Protein AF-A0A7V0P018-F1 (afdb_monomer_lite)

Radius of gyration: 29.6 Å; chains: 1; bounding box: 80×27×82 Å

Structure (mmCIF, N/CA/C/O backbone):
data_AF-A0A7V0P018-F1
#
_entry.id   AF-A0A7V0P018-F1
#
loop_
_atom_site.group_PDB
_atom_site.id
_atom_site.type_symbol
_atom_site.label_atom_id
_atom_site.label_alt_id
_atom_site.label_comp_id
_atom_site.label_asym_id
_atom_site.label_entity_id
_atom_site.label_seq_id
_atom_site.pdbx_PDB_ins_code
_atom_site.Cartn_x
_atom_site.Cartn_y
_atom_site.Cartn_z
_atom_site.occupancy
_atom_site.B_iso_or_equiv
_atom_site.auth_seq_id
_atom_site.auth_comp_id
_atom_site.auth_asym_id
_atom_site.auth_atom_id
_atom_site.pdbx_PDB_model_num
ATOM 1 N N . MET A 1 1 ? 60.686 12.678 -63.071 1.00 48.88 1 MET A N 1
ATOM 2 C CA . MET A 1 1 ? 60.454 12.972 -61.634 1.00 48.88 1 MET A CA 1
ATOM 3 C C . MET A 1 1 ? 58.959 13.039 -61.242 1.00 48.88 1 MET A C 1
ATOM 5 O O . MET A 1 1 ? 58.626 13.677 -60.253 1.00 48.88 1 MET A O 1
ATOM 9 N N . ILE A 1 2 ? 58.046 12.373 -61.978 1.00 52.94 2 ILE A N 1
ATOM 10 C CA . ILE A 1 2 ? 56.575 12.474 -61.787 1.00 52.94 2 ILE A CA 1
ATOM 11 C C . ILE A 1 2 ? 55.979 11.231 -61.081 1.00 52.94 2 ILE A C 1
ATOM 13 O O . ILE A 1 2 ? 54.977 11.346 -60.382 1.00 52.94 2 ILE A O 1
ATOM 17 N N . LYS A 1 3 ? 56.651 10.067 -61.156 1.00 55.00 3 LYS A N 1
ATOM 18 C CA . LYS A 1 3 ? 56.202 8.783 -60.570 1.00 55.00 3 LYS A CA 1
ATOM 19 C C . LYS A 1 3 ? 56.062 8.777 -59.035 1.00 55.00 3 LYS A C 1
ATOM 21 O O . LYS A 1 3 ? 55.212 8.064 -58.515 1.00 55.00 3 LYS A O 1
ATOM 26 N N . ASN A 1 4 ? 56.860 9.573 -58.313 1.00 60.50 4 ASN A N 1
ATOM 27 C CA . ASN A 1 4 ? 56.810 9.613 -56.841 1.00 60.50 4 ASN A CA 1
ATOM 28 C C . ASN A 1 4 ? 55.627 10.431 -56.307 1.00 60.50 4 ASN A C 1
ATOM 30 O O . ASN A 1 4 ? 55.050 10.077 -55.284 1.00 60.50 4 ASN A O 1
ATOM 34 N N . LYS A 1 5 ? 55.227 11.497 -57.016 1.00 61.81 5 LYS A N 1
ATOM 35 C CA . LYS A 1 5 ? 54.099 12.344 -56.600 1.00 61.81 5 LYS A CA 1
ATOM 36 C C . LYS A 1 5 ? 52.762 11.633 -56.805 1.00 61.81 5 LYS A C 1
ATOM 38 O O . LYS A 1 5 ? 51.896 11.714 -55.944 1.00 61.81 5 LYS A O 1
ATOM 43 N N . SER A 1 6 ? 52.617 10.873 -57.894 1.00 68.12 6 SER A N 1
ATOM 44 C CA . SER A 1 6 ? 51.415 10.064 -58.135 1.00 68.12 6 SER A CA 1
ATOM 45 C C . SER A 1 6 ? 51.236 8.963 -57.089 1.00 68.12 6 SER A C 1
ATOM 47 O O . SER A 1 6 ? 50.114 8.713 -56.666 1.00 68.12 6 SER A O 1
ATOM 49 N N . PHE A 1 7 ? 52.328 8.345 -56.625 1.00 75.06 7 PHE A N 1
ATOM 50 C CA . PHE A 1 7 ? 52.276 7.319 -55.579 1.00 75.06 7 PHE A CA 1
ATOM 51 C C . PHE A 1 7 ? 51.872 7.898 -54.213 1.00 75.06 7 PHE A C 1
ATOM 53 O O . PHE A 1 7 ? 51.052 7.314 -53.510 1.00 75.06 7 PHE A O 1
ATOM 60 N N . GLN A 1 8 ? 52.375 9.089 -53.871 1.00 76.69 8 GLN A N 1
ATOM 61 C CA . GLN A 1 8 ? 51.987 9.803 -52.650 1.00 76.69 8 GLN A CA 1
ATOM 62 C C . GLN A 1 8 ? 50.505 10.195 -52.654 1.00 76.69 8 GLN A C 1
ATOM 64 O O . GLN A 1 8 ? 49.821 10.018 -51.648 1.00 76.69 8 GLN A O 1
ATOM 69 N N . ILE A 1 9 ? 49.991 10.665 -53.795 1.00 81.25 9 ILE A N 1
ATOM 70 C CA . ILE A 1 9 ? 48.570 11.003 -5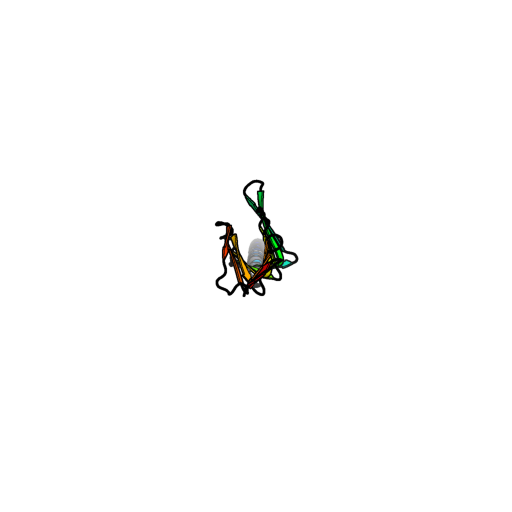3.952 1.00 81.25 9 ILE A CA 1
ATOM 71 C C . ILE A 1 9 ? 47.702 9.746 -53.814 1.00 81.25 9 ILE A C 1
ATOM 73 O O . ILE A 1 9 ? 46.706 9.767 -53.095 1.00 81.25 9 ILE A O 1
ATOM 77 N N . LEU A 1 10 ? 48.104 8.632 -54.435 1.00 83.56 10 LEU A N 1
ATOM 78 C CA . LEU A 1 10 ? 47.368 7.369 -54.343 1.00 83.56 10 LEU A CA 1
ATOM 79 C C . LEU A 1 10 ? 47.320 6.840 -52.900 1.00 83.56 10 LEU A C 1
ATOM 81 O O . LEU A 1 10 ? 46.269 6.411 -52.429 1.00 83.56 10 LEU A O 1
ATOM 85 N N . SER A 1 11 ? 48.444 6.924 -52.183 1.00 81.56 11 SER A N 1
ATOM 86 C CA . SER A 1 11 ? 48.529 6.532 -50.775 1.00 81.56 11 SER A CA 1
ATOM 87 C C . SER A 1 11 ? 47.649 7.407 -49.882 1.00 81.56 11 SER A C 1
ATOM 89 O O . SER A 1 11 ? 47.007 6.887 -48.973 1.00 81.56 11 SER A O 1
ATOM 91 N N . ALA A 1 12 ? 47.587 8.718 -50.135 1.00 82.75 12 ALA A N 1
ATOM 92 C CA . ALA A 1 12 ? 46.739 9.629 -49.369 1.00 82.75 12 ALA A CA 1
ATOM 93 C C . ALA A 1 12 ? 45.246 9.319 -49.569 1.00 82.75 12 ALA A C 1
ATOM 95 O O . ALA A 1 12 ? 44.491 9.287 -48.599 1.00 82.75 12 ALA A O 1
ATOM 96 N N . ILE A 1 13 ? 44.833 9.015 -50.805 1.00 86.25 13 ILE A N 1
ATOM 97 C CA . ILE A 1 13 ? 43.452 8.621 -51.124 1.00 86.25 13 ILE A CA 1
ATOM 98 C C . ILE A 1 13 ? 43.091 7.296 -50.443 1.00 86.25 13 ILE A C 1
ATOM 100 O O . ILE A 1 13 ? 42.002 7.175 -49.885 1.00 86.25 13 ILE A O 1
ATOM 104 N N . LEU A 1 14 ? 44.006 6.321 -50.438 1.00 87.06 14 LEU A N 1
ATOM 105 C CA . LEU A 1 14 ? 43.786 5.027 -49.790 1.00 87.06 14 LEU A CA 1
ATOM 106 C C . LEU A 1 14 ? 43.589 5.179 -48.274 1.00 87.06 14 LEU A C 1
ATOM 108 O O . LEU A 1 14 ? 42.637 4.637 -47.718 1.00 87.06 14 LEU A O 1
ATOM 112 N N . VAL A 1 15 ? 44.453 5.958 -47.615 1.00 85.69 15 VAL A N 1
ATOM 113 C CA . VAL A 1 15 ? 44.348 6.233 -46.173 1.00 85.69 15 VAL A CA 1
ATOM 114 C C . VAL A 1 15 ? 43.035 6.947 -45.856 1.00 85.69 15 VAL A C 1
ATOM 116 O O . VAL A 1 15 ? 42.342 6.568 -44.914 1.00 85.69 15 VAL A O 1
ATOM 119 N N . PHE A 1 16 ? 42.648 7.931 -46.670 1.00 84.50 16 PHE A N 1
ATOM 120 C CA . PHE A 1 16 ? 41.390 8.651 -46.483 1.00 84.50 16 PHE A CA 1
ATOM 121 C C . PHE A 1 16 ? 40.167 7.739 -46.673 1.00 84.50 16 PHE A C 1
ATOM 123 O O . PHE A 1 16 ? 39.224 7.800 -45.889 1.00 84.50 16 PHE A O 1
ATOM 130 N N . GLY A 1 17 ? 40.205 6.831 -47.653 1.00 84.31 17 GLY A N 1
ATOM 131 C CA . GLY A 1 17 ? 39.159 5.829 -47.867 1.00 84.31 17 GLY A CA 1
ATOM 132 C C . GLY A 1 17 ? 39.010 4.857 -46.693 1.00 84.31 17 GLY A C 1
ATOM 133 O O . GLY A 1 17 ? 37.892 4.581 -46.262 1.00 84.31 17 GLY A O 1
ATOM 134 N N . ILE A 1 18 ? 40.126 4.392 -46.122 1.00 81.62 18 ILE A N 1
ATOM 135 C CA . ILE A 1 18 ? 40.122 3.522 -44.934 1.00 81.62 18 ILE A CA 1
ATOM 136 C C . ILE A 1 18 ? 39.552 4.264 -43.719 1.00 81.62 18 ILE A C 1
ATOM 138 O O . ILE A 1 18 ? 38.739 3.699 -42.990 1.00 81.62 18 ILE A O 1
ATOM 142 N N . LEU A 1 19 ? 39.912 5.537 -43.520 1.00 78.06 19 LEU A N 1
ATOM 143 C CA . LEU A 1 19 ? 39.366 6.357 -42.433 1.00 78.06 19 LEU A CA 1
ATOM 144 C C . LEU A 1 19 ? 37.852 6.575 -42.570 1.00 78.06 19 LEU A C 1
ATOM 146 O O . LEU A 1 19 ? 37.138 6.504 -41.572 1.00 78.06 19 LEU A O 1
ATOM 150 N N . ILE A 1 20 ? 37.344 6.774 -43.790 1.00 78.25 20 ILE A N 1
ATOM 151 C CA . ILE A 1 20 ? 35.898 6.869 -44.043 1.00 78.25 20 ILE A CA 1
ATOM 152 C C . ILE A 1 20 ? 35.200 5.540 -43.727 1.00 78.25 20 ILE A C 1
ATOM 154 O O . ILE A 1 20 ? 34.146 5.548 -43.093 1.00 78.25 20 ILE A O 1
ATOM 158 N N . LEU A 1 21 ? 35.782 4.404 -44.127 1.00 74.38 21 LEU A N 1
ATOM 159 C CA . LEU A 1 21 ? 35.222 3.074 -43.858 1.00 74.38 21 LEU A CA 1
ATOM 160 C C . LEU A 1 21 ? 35.199 2.745 -42.359 1.00 74.38 21 LEU A C 1
ATOM 162 O O . LEU A 1 21 ? 34.189 2.247 -41.863 1.00 74.38 21 LEU A O 1
ATOM 166 N N . LEU A 1 22 ? 36.268 3.070 -41.626 1.00 68.69 22 LEU A N 1
ATOM 167 C CA . LEU A 1 22 ? 36.321 2.904 -40.170 1.00 68.69 22 LEU A CA 1
ATOM 168 C C . LEU A 1 22 ? 35.323 3.833 -39.461 1.00 68.69 22 LEU A C 1
ATOM 170 O O . LEU A 1 22 ? 34.591 3.378 -38.586 1.00 68.69 22 LEU A O 1
ATOM 174 N N . GLY A 1 23 ? 35.206 5.094 -39.896 1.00 63.28 23 GLY A N 1
ATOM 175 C CA . GLY A 1 23 ? 34.230 6.047 -39.353 1.00 63.28 23 GLY A CA 1
ATOM 176 C C . GLY A 1 23 ? 32.766 5.683 -39.638 1.00 63.28 23 GLY A C 1
ATOM 177 O O . GLY A 1 23 ? 31.875 6.064 -38.878 1.00 63.28 23 GLY A O 1
ATOM 178 N N . TYR A 1 24 ? 32.495 4.921 -40.703 1.00 58.81 24 TYR A N 1
ATOM 179 C CA . TYR A 1 24 ? 31.156 4.398 -41.002 1.00 58.81 24 TYR A CA 1
ATOM 180 C C . TYR A 1 24 ? 30.782 3.187 -40.139 1.00 58.81 24 TYR A C 1
ATOM 182 O O . TYR A 1 24 ? 29.599 2.974 -39.857 1.00 58.81 24 TYR A O 1
ATOM 190 N N . ASN A 1 25 ? 31.772 2.403 -39.700 1.00 55.25 25 ASN A N 1
ATOM 191 C CA . ASN A 1 25 ? 31.535 1.162 -38.966 1.00 55.25 25 ASN A CA 1
ATOM 192 C C . ASN A 1 25 ? 31.138 1.390 -37.494 1.00 55.25 25 ASN A C 1
ATOM 194 O O . ASN A 1 25 ? 30.528 0.515 -36.885 1.00 55.25 25 ASN A O 1
ATOM 198 N N . GLU A 1 26 ? 31.389 2.578 -36.931 1.00 52.22 26 GLU A N 1
ATOM 199 C CA . GLU A 1 26 ? 30.970 2.922 -35.559 1.00 52.22 26 GLU A CA 1
ATOM 200 C C . GLU A 1 26 ? 29.491 3.334 -35.431 1.00 52.22 26 GLU A C 1
ATOM 202 O O . GLU A 1 26 ? 28.985 3.488 -34.321 1.00 52.22 26 GLU A O 1
ATOM 207 N N . ARG A 1 27 ? 28.746 3.488 -36.536 1.00 51.03 27 ARG A N 1
ATOM 208 C CA . ARG A 1 27 ? 27.365 4.016 -36.495 1.00 51.03 27 ARG A CA 1
ATOM 209 C C . ARG A 1 27 ? 26.249 2.977 -36.573 1.00 51.03 27 ARG A C 1
ATOM 211 O O . ARG A 1 27 ? 25.086 3.359 -36.641 1.00 51.03 27 ARG A O 1
ATOM 218 N N . ASN A 1 28 ? 26.563 1.682 -36.544 1.00 47.84 28 ASN A N 1
ATOM 219 C CA . ASN A 1 28 ? 25.552 0.624 -36.654 1.00 47.84 28 ASN A CA 1
ATOM 220 C C . ASN A 1 28 ? 25.685 -0.483 -35.604 1.00 47.84 28 ASN A C 1
ATOM 222 O O . ASN A 1 28 ? 25.311 -1.629 -35.860 1.00 47.84 28 ASN A O 1
ATOM 226 N N . VAL A 1 29 ? 26.070 -0.143 -34.371 1.00 48.12 29 VAL A N 1
ATOM 227 C CA . VAL A 1 29 ? 25.484 -0.885 -33.250 1.00 48.12 29 VAL A CA 1
ATOM 228 C C . VAL A 1 29 ? 24.014 -0.481 -33.231 1.00 48.12 29 VAL A C 1
ATOM 230 O O . VAL A 1 29 ? 23.633 0.509 -32.612 1.00 48.12 29 VAL A O 1
ATOM 233 N N . LYS A 1 30 ? 23.177 -1.212 -33.977 1.00 44.66 30 LYS A N 1
ATOM 234 C CA . LYS A 1 30 ? 21.736 -1.202 -33.748 1.00 44.66 30 LYS A CA 1
ATOM 235 C C . LYS A 1 30 ? 21.560 -1.682 -32.319 1.00 44.66 30 LYS A C 1
ATOM 237 O O . LYS A 1 30 ? 21.526 -2.882 -32.056 1.00 44.66 30 LYS A O 1
ATOM 242 N N . ILE A 1 31 ? 21.494 -0.731 -31.394 1.00 46.56 31 ILE A N 1
ATOM 243 C CA . ILE A 1 31 ? 20.943 -0.949 -30.071 1.00 46.56 31 ILE A CA 1
ATOM 244 C C . ILE A 1 31 ? 19.481 -1.274 -30.357 1.00 46.56 31 ILE A C 1
ATOM 246 O O . ILE A 1 31 ? 18.638 -0.390 -30.486 1.00 46.56 31 ILE A O 1
ATOM 250 N N . LEU A 1 32 ? 19.201 -2.555 -30.601 1.00 48.00 32 LEU A N 1
ATOM 251 C CA . LEU A 1 32 ? 17.844 -3.068 -30.566 1.00 48.00 32 LEU A CA 1
ATOM 252 C C . LEU A 1 32 ? 17.264 -2.557 -29.243 1.00 48.00 32 LEU A C 1
ATOM 254 O O . LEU A 1 32 ? 17.947 -2.690 -28.218 1.00 48.00 32 LEU A O 1
ATOM 258 N N . PRO A 1 33 ? 16.074 -1.936 -29.229 1.00 41.44 33 PRO A N 1
ATOM 259 C CA . PRO A 1 33 ? 15.439 -1.585 -27.979 1.00 41.44 33 PRO A CA 1
ATOM 260 C C . PRO A 1 33 ? 15.131 -2.908 -27.280 1.00 41.44 33 PRO A C 1
ATOM 262 O O . PRO A 1 33 ? 14.109 -3.540 -27.512 1.00 41.44 33 PRO A O 1
ATOM 265 N N . SER A 1 34 ? 16.050 -3.376 -26.436 1.00 48.34 34 SER A N 1
ATOM 266 C CA . SER A 1 34 ? 15.688 -4.290 -25.370 1.00 48.34 34 SER A CA 1
ATOM 267 C C . SER A 1 34 ? 14.596 -3.548 -24.618 1.00 48.34 34 SER A C 1
ATOM 269 O O . SER A 1 34 ? 14.836 -2.424 -24.175 1.00 48.34 34 SER A O 1
ATOM 271 N N . TYR A 1 35 ? 13.402 -4.110 -24.545 1.00 50.00 35 TYR A N 1
ATOM 272 C CA . TYR A 1 35 ? 12.315 -3.593 -23.729 1.00 50.00 35 TYR A CA 1
ATOM 273 C C . TYR A 1 35 ? 12.781 -3.634 -22.256 1.00 50.00 35 TYR A C 1
ATOM 275 O O . TYR A 1 35 ? 12.508 -4.597 -21.549 1.00 50.00 35 TYR A O 1
ATOM 283 N N . ARG A 1 36 ? 13.617 -2.676 -21.811 1.00 55.50 36 ARG A N 1
ATOM 284 C CA . ARG A 1 36 ? 14.299 -2.717 -20.502 1.00 55.50 36 ARG A CA 1
ATOM 285 C C . ARG A 1 36 ? 13.331 -2.293 -19.408 1.00 55.50 36 ARG A C 1
ATOM 287 O O . ARG A 1 36 ? 13.430 -1.195 -18.881 1.00 55.50 36 ARG A O 1
ATOM 294 N N . THR A 1 37 ? 12.398 -3.160 -19.046 1.00 75.88 37 THR A N 1
ATOM 295 C CA . THR A 1 37 ? 11.759 -3.075 -17.731 1.00 75.88 37 THR A CA 1
ATOM 296 C C . THR A 1 37 ? 12.847 -3.204 -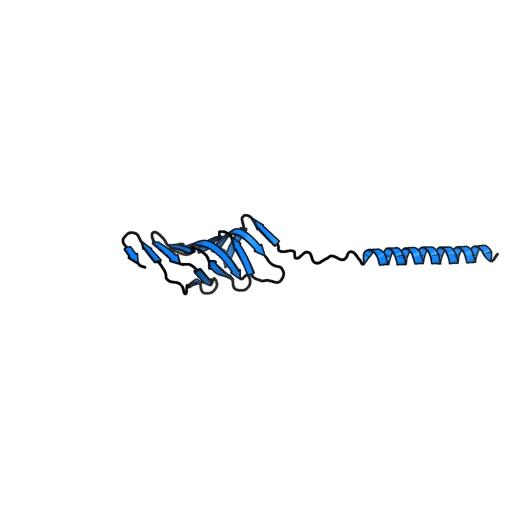16.667 1.00 75.88 37 THR A C 1
ATOM 298 O O . THR A 1 37 ? 13.620 -4.165 -16.703 1.00 75.88 37 THR A O 1
ATOM 301 N N . SER A 1 38 ? 12.934 -2.249 -15.744 1.00 86.88 38 SER A N 1
ATOM 302 C CA . SER A 1 38 ? 13.787 -2.410 -14.566 1.00 86.88 38 SER A CA 1
ATOM 303 C C . SER A 1 38 ? 13.003 -3.154 -13.494 1.00 86.88 38 SER A C 1
ATOM 305 O O . SER A 1 38 ? 11.797 -2.951 -13.350 1.00 86.88 38 SER A O 1
ATOM 307 N N . SER A 1 39 ? 13.670 -4.024 -12.743 1.00 90.81 39 SER A N 1
ATOM 308 C CA . SER A 1 39 ? 13.062 -4.697 -11.600 1.00 90.81 39 SER A CA 1
ATOM 309 C C . SER A 1 39 ? 13.996 -4.672 -10.406 1.00 90.81 39 SER A C 1
ATOM 311 O O . SER A 1 39 ? 15.196 -4.897 -10.559 1.00 90.81 39 SER A O 1
ATOM 313 N N . MET A 1 40 ? 13.433 -4.465 -9.226 1.00 93.62 40 MET A N 1
ATOM 314 C CA . MET A 1 40 ? 14.138 -4.467 -7.951 1.00 93.62 40 MET A CA 1
ATOM 315 C C . MET A 1 40 ? 13.523 -5.535 -7.054 1.00 93.62 40 MET A C 1
ATOM 317 O O . MET A 1 40 ? 12.311 -5.732 -7.078 1.00 93.62 40 MET A O 1
ATOM 321 N N . LYS A 1 41 ? 14.359 -6.227 -6.281 1.00 96.69 41 LYS A N 1
ATOM 322 C CA . LYS A 1 41 ? 13.918 -7.087 -5.177 1.00 96.69 41 LYS A CA 1
ATOM 323 C C . LYS A 1 41 ? 14.134 -6.353 -3.860 1.00 96.69 41 LYS A C 1
ATOM 325 O O . LYS A 1 41 ? 15.067 -5.556 -3.786 1.00 96.69 41 LYS A O 1
ATOM 330 N N . ASN A 1 42 ? 13.326 -6.661 -2.849 1.00 96.81 42 ASN A N 1
ATOM 331 C CA . ASN A 1 42 ? 13.376 -6.030 -1.526 1.00 96.81 42 ASN A CA 1
ATOM 332 C C . ASN A 1 42 ? 13.311 -4.498 -1.644 1.00 96.81 42 ASN A C 1
ATOM 334 O O . ASN A 1 42 ? 14.182 -3.774 -1.162 1.00 96.81 42 ASN A O 1
ATOM 338 N N . PHE A 1 43 ? 12.314 -4.016 -2.382 1.00 96.19 43 PHE A N 1
ATOM 339 C CA . PHE A 1 43 ? 12.098 -2.597 -2.610 1.00 96.19 43 PHE A CA 1
ATOM 340 C C . PHE A 1 43 ? 11.674 -1.917 -1.308 1.00 96.19 43 PHE A C 1
ATOM 342 O O . PHE A 1 43 ? 10.794 -2.412 -0.607 1.00 96.19 43 PHE A O 1
ATOM 349 N N . HIS A 1 44 ? 12.275 -0.767 -1.017 1.00 97.50 44 HIS A N 1
ATOM 350 C CA . HIS A 1 44 ? 11.889 0.090 0.094 1.00 97.50 44 HIS A CA 1
ATOM 351 C C . HIS A 1 44 ? 11.964 1.554 -0.342 1.00 97.50 44 HIS A C 1
ATOM 353 O O . HIS A 1 44 ? 12.961 1.990 -0.922 1.00 97.50 44 HIS A O 1
ATOM 359 N N . LEU A 1 45 ? 10.904 2.305 -0.062 1.00 95.75 45 LEU A N 1
ATOM 360 C CA . LEU A 1 45 ? 10.762 3.718 -0.373 1.00 95.75 45 LEU A CA 1
ATOM 361 C C . LEU A 1 45 ? 10.255 4.457 0.860 1.00 95.75 45 LEU A C 1
ATOM 363 O O . LEU A 1 45 ? 9.227 4.108 1.432 1.00 95.75 45 LEU A O 1
ATOM 367 N N . THR A 1 46 ? 10.954 5.523 1.226 1.00 96.75 46 THR A N 1
ATOM 368 C CA . THR A 1 46 ? 10.582 6.400 2.336 1.00 96.75 46 THR A CA 1
ATOM 369 C C . THR A 1 46 ? 10.180 7.760 1.786 1.00 96.75 46 THR A C 1
ATOM 371 O O . THR A 1 46 ? 10.966 8.387 1.071 1.00 96.75 46 THR A O 1
ATOM 374 N N . HIS A 1 47 ? 8.998 8.249 2.155 1.00 94.56 47 HIS A N 1
ATOM 375 C CA . HIS A 1 47 ? 8.569 9.609 1.847 1.00 94.56 47 HIS A CA 1
ATOM 376 C C . HIS A 1 47 ? 8.725 10.513 3.068 1.00 94.56 47 HIS A C 1
ATOM 378 O O . HIS A 1 47 ? 8.273 10.187 4.169 1.00 94.56 47 HIS A O 1
ATOM 384 N N . LYS A 1 48 ? 9.386 11.654 2.867 1.00 94.31 48 LYS A N 1
ATOM 385 C CA . LYS A 1 48 ? 9.679 12.629 3.917 1.00 94.31 48 LYS A CA 1
ATOM 386 C C . LYS A 1 48 ? 9.178 14.009 3.526 1.00 94.31 48 LYS A C 1
ATOM 388 O O . LYS A 1 48 ? 9.391 14.437 2.394 1.00 94.31 48 LYS A O 1
ATOM 393 N N . GLU A 1 49 ? 8.635 14.723 4.502 1.00 91.94 49 GLU A N 1
ATOM 394 C CA . GLU A 1 49 ? 8.366 16.156 4.421 1.00 91.94 49 GLU A CA 1
ATOM 395 C C . GLU A 1 49 ? 9.228 16.864 5.470 1.00 91.94 49 GLU A C 1
ATOM 397 O O . GLU A 1 49 ? 9.057 16.695 6.677 1.00 91.94 49 GLU A O 1
ATOM 402 N N . GLY A 1 50 ? 10.240 17.607 5.015 1.00 92.69 50 GLY A N 1
ATOM 403 C CA . GLY A 1 50 ? 11.270 18.135 5.910 1.00 92.69 50 GLY A CA 1
ATOM 404 C C . GLY A 1 50 ? 12.054 17.009 6.596 1.00 92.69 50 GLY A C 1
ATOM 405 O O . GLY A 1 50 ? 12.680 16.183 5.931 1.00 92.69 50 GLY A O 1
ATOM 406 N N . SER A 1 51 ? 12.046 16.990 7.931 1.00 92.94 51 SER A N 1
ATOM 407 C CA . SER A 1 51 ? 12.696 15.952 8.746 1.00 92.94 51 SER A CA 1
ATOM 408 C C . SER A 1 51 ? 11.773 14.791 9.128 1.00 92.94 51 SER A C 1
ATOM 410 O O . SER A 1 51 ? 12.251 13.804 9.685 1.00 92.94 51 SER A O 1
ATOM 412 N N . GLU A 1 52 ? 10.472 14.903 8.866 1.00 94.00 52 GLU A N 1
ATOM 413 C CA . GLU A 1 52 ? 9.473 13.923 9.281 1.00 94.00 52 GLU A CA 1
ATOM 414 C C . GLU A 1 52 ? 9.271 12.862 8.196 1.00 94.00 52 GLU A C 1
ATOM 416 O O . GLU A 1 52 ? 9.139 13.179 7.013 1.00 94.00 52 GLU A O 1
ATOM 421 N N . VAL A 1 53 ? 9.261 11.586 8.592 1.00 95.62 53 VAL A N 1
ATOM 422 C CA . VAL A 1 53 ? 8.884 10.485 7.699 1.00 95.62 53 VAL A CA 1
ATOM 423 C C . VAL A 1 53 ? 7.374 10.351 7.736 1.00 95.62 53 VAL A C 1
ATOM 425 O O . VAL A 1 53 ? 6.840 9.939 8.758 1.00 95.62 53 VAL A O 1
ATOM 428 N N . LYS A 1 54 ? 6.704 10.641 6.623 1.00 95.25 54 LYS A N 1
ATOM 429 C CA . LYS A 1 54 ? 5.242 10.569 6.511 1.00 95.25 54 LYS A CA 1
ATOM 430 C C . LYS A 1 54 ? 4.750 9.144 6.299 1.00 95.25 54 LYS A C 1
ATOM 432 O O . LYS A 1 54 ? 3.787 8.708 6.927 1.00 95.25 54 LYS A O 1
ATOM 437 N N . TRP A 1 55 ? 5.426 8.407 5.425 1.00 96.69 55 TRP A N 1
ATOM 438 C CA . TRP A 1 55 ? 5.108 7.012 5.158 1.00 96.69 55 TRP A CA 1
ATOM 439 C C . TRP A 1 55 ? 6.293 6.256 4.565 1.00 96.69 55 TRP A C 1
ATOM 441 O O . TRP A 1 55 ? 7.236 6.833 4.012 1.00 96.69 55 TRP A O 1
ATOM 451 N N . GLU A 1 56 ? 6.219 4.937 4.681 1.00 97.81 56 GLU A N 1
ATOM 452 C CA . GLU A 1 56 ? 7.207 3.984 4.194 1.00 97.81 56 GLU A CA 1
ATOM 453 C C . GLU A 1 56 ? 6.497 2.880 3.412 1.00 97.81 56 GLU A C 1
ATOM 455 O O . GLU A 1 56 ? 5.540 2.278 3.893 1.00 97.81 56 GLU A O 1
ATOM 460 N N . LEU A 1 57 ? 6.974 2.612 2.203 1.00 98.12 57 LEU A N 1
ATOM 461 C CA . LEU A 1 57 ? 6.446 1.602 1.298 1.00 98.12 57 LEU A CA 1
ATOM 462 C C . LEU A 1 57 ? 7.518 0.542 1.069 1.00 98.12 57 LEU A C 1
ATOM 464 O O . LEU A 1 57 ? 8.617 0.856 0.618 1.00 98.12 57 LEU A O 1
ATOM 468 N N . SER A 1 58 ? 7.190 -0.713 1.342 1.00 98.38 58 SER A N 1
ATOM 469 C CA . SER A 1 58 ? 8.072 -1.854 1.098 1.00 98.38 58 SER A CA 1
ATOM 470 C C . SER A 1 58 ? 7.387 -2.867 0.193 1.00 98.38 58 SER A C 1
ATOM 472 O O . SER A 1 58 ? 6.166 -2.988 0.230 1.00 98.38 58 SER A O 1
ATOM 474 N N . ALA A 1 59 ? 8.154 -3.586 -0.623 1.00 98.31 59 ALA A N 1
ATOM 475 C CA . ALA A 1 59 ? 7.645 -4.673 -1.453 1.00 98.31 59 ALA A CA 1
ATOM 476 C C . ALA A 1 59 ? 8.726 -5.725 -1.723 1.00 98.31 59 ALA A C 1
ATOM 478 O O . ALA A 1 59 ? 9.903 -5.388 -1.883 1.00 98.31 59 ALA A O 1
ATOM 479 N N . ASP A 1 60 ? 8.328 -6.987 -1.870 1.00 98.06 60 ASP A N 1
ATOM 480 C CA . ASP A 1 60 ? 9.256 -8.066 -2.239 1.00 98.06 60 ASP A CA 1
ATOM 481 C C . ASP A 1 60 ? 9.870 -7.820 -3.618 1.00 98.06 60 ASP A C 1
ATOM 483 O O . ASP A 1 60 ? 11.056 -8.082 -3.856 1.00 98.06 60 ASP A O 1
ATOM 487 N N . LYS A 1 61 ? 9.066 -7.277 -4.538 1.00 96.62 61 LYS A N 1
ATOM 488 C CA . LYS A 1 61 ? 9.502 -6.923 -5.884 1.00 96.62 61 LYS A CA 1
ATOM 489 C C . LYS A 1 61 ? 8.811 -5.659 -6.377 1.00 96.62 61 LYS A C 1
ATOM 491 O O . LYS A 1 61 ? 7.605 -5.495 -6.229 1.00 96.62 61 LYS A O 1
ATOM 496 N N . ALA A 1 62 ? 9.588 -4.809 -7.038 1.00 96.50 62 ALA A N 1
ATOM 497 C CA . ALA A 1 62 ? 9.106 -3.652 -7.777 1.00 96.50 62 ALA A CA 1
ATOM 498 C C . ALA A 1 62 ? 9.497 -3.775 -9.253 1.00 96.50 62 ALA A C 1
ATOM 500 O O . ALA A 1 62 ? 10.637 -4.120 -9.569 1.00 96.50 62 ALA A O 1
ATOM 501 N N . VAL A 1 63 ? 8.569 -3.489 -10.163 1.00 94.25 63 VAL A N 1
ATOM 502 C CA . VAL A 1 63 ? 8.800 -3.462 -11.612 1.00 94.25 63 VAL A CA 1
ATOM 503 C C . VAL A 1 63 ? 8.470 -2.072 -12.136 1.00 94.25 63 VAL A C 1
ATOM 505 O O . VAL A 1 63 ? 7.362 -1.576 -11.947 1.00 94.25 63 VAL A O 1
ATOM 508 N N . LEU A 1 64 ? 9.446 -1.459 -12.802 1.00 91.88 64 LEU A N 1
ATOM 509 C CA . LEU A 1 64 ? 9.366 -0.127 -13.387 1.00 91.88 64 LEU A CA 1
ATOM 510 C C . LEU A 1 64 ? 9.386 -0.264 -14.920 1.00 91.88 64 LEU A C 1
ATOM 512 O O . LEU A 1 64 ? 10.448 -0.533 -15.502 1.00 91.88 64 LEU A O 1
ATOM 516 N N . PRO A 1 65 ? 8.235 -0.117 -15.596 1.00 86.75 65 PRO A N 1
ATOM 517 C CA . PRO A 1 65 ? 8.174 -0.084 -17.052 1.00 86.75 65 PRO A CA 1
ATOM 518 C C . PRO A 1 65 ? 8.781 1.212 -17.608 1.00 86.75 65 PRO A C 1
ATOM 520 O O . PRO A 1 65 ? 8.631 2.282 -17.024 1.00 86.75 65 PRO A O 1
ATOM 523 N N . ILE A 1 66 ? 9.433 1.146 -18.773 1.00 79.12 66 ILE A N 1
ATOM 524 C CA . ILE A 1 66 ? 9.957 2.351 -19.441 1.00 79.12 66 ILE A CA 1
ATOM 525 C C . ILE A 1 66 ? 8.806 3.267 -19.842 1.00 79.12 66 ILE A C 1
ATOM 527 O O . ILE A 1 66 ? 7.843 2.825 -20.463 1.00 79.12 66 ILE A O 1
ATOM 531 N N . GLY A 1 67 ? 8.958 4.559 -19.551 1.00 74.88 67 GLY A N 1
ATOM 532 C CA . GLY A 1 67 ? 8.011 5.592 -19.965 1.00 74.88 67 GLY A CA 1
ATOM 533 C C . GLY A 1 67 ? 6.714 5.602 -19.162 1.00 74.88 67 GLY A C 1
ATOM 534 O O . GLY A 1 67 ? 5.891 6.484 -19.387 1.00 74.88 67 GLY A O 1
ATOM 535 N N . ASN A 1 68 ? 6.544 4.670 -18.218 1.00 75.31 68 ASN A N 1
ATOM 536 C CA . ASN A 1 68 ? 5.444 4.702 -17.272 1.00 75.31 68 ASN A CA 1
ATOM 537 C C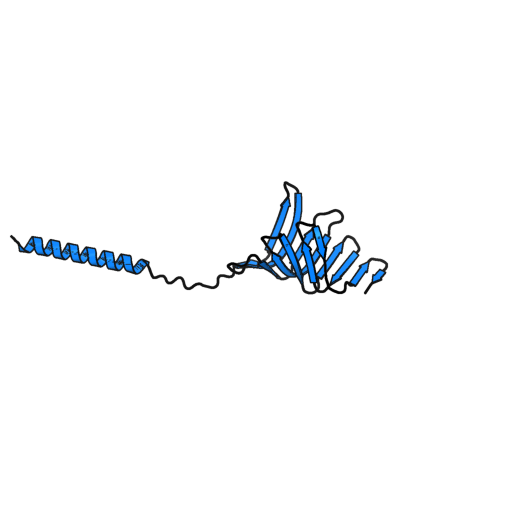 . ASN A 1 68 ? 5.905 5.344 -15.956 1.00 75.31 68 ASN A C 1
ATOM 539 O O . ASN A 1 68 ? 7.054 5.202 -15.537 1.00 75.31 68 ASN A O 1
ATOM 543 N N . LYS A 1 69 ? 4.992 6.070 -15.319 1.00 86.62 69 LYS A N 1
ATOM 544 C CA . LYS A 1 69 ? 5.184 6.715 -14.018 1.00 86.62 69 LYS A CA 1
ATOM 545 C C . LYS A 1 69 ? 4.592 5.892 -12.877 1.00 86.62 69 LYS A C 1
ATOM 547 O O . LYS A 1 69 ? 4.425 6.383 -11.765 1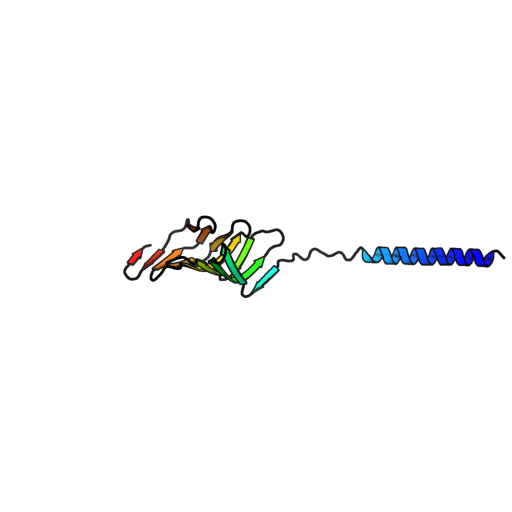.00 86.62 69 LYS A O 1
ATOM 552 N N . GLU A 1 70 ? 4.281 4.643 -13.181 1.00 93.12 70 GLU A N 1
ATOM 553 C CA . GLU A 1 70 ? 3.744 3.651 -12.273 1.00 93.12 70 GLU A CA 1
ATOM 554 C C . GLU A 1 70 ? 4.821 2.624 -11.938 1.00 93.12 70 GLU A C 1
ATOM 556 O O . GLU A 1 70 ? 5.553 2.144 -12.810 1.00 93.12 70 GLU A O 1
ATOM 561 N N . VAL A 1 71 ? 4.891 2.264 -10.663 1.00 94.56 71 VAL A N 1
ATOM 562 C CA . VAL A 1 71 ? 5.695 1.149 -10.173 1.00 94.56 71 VAL A CA 1
ATOM 563 C C . VAL A 1 71 ? 4.748 0.031 -9.775 1.00 94.56 71 VAL A C 1
ATOM 565 O O . VAL A 1 71 ? 3.907 0.219 -8.899 1.00 94.56 71 VAL A O 1
ATOM 568 N N . PHE A 1 72 ? 4.893 -1.134 -10.403 1.00 96.38 72 PHE A N 1
ATOM 569 C CA . PHE A 1 72 ? 4.143 -2.328 -10.028 1.00 96.38 72 PHE A CA 1
ATOM 570 C C . PHE A 1 72 ? 4.843 -3.035 -8.876 1.00 96.38 72 PHE A C 1
ATOM 572 O O . PHE A 1 72 ? 6.038 -3.316 -8.957 1.00 96.38 72 PHE A O 1
ATOM 579 N N . LEU A 1 73 ? 4.093 -3.329 -7.824 1.00 97.62 73 LEU A N 1
ATOM 580 C CA . LEU A 1 73 ? 4.593 -3.870 -6.569 1.00 97.62 73 LEU A CA 1
ATOM 581 C C . LEU A 1 73 ? 3.976 -5.245 -6.320 1.00 97.62 73 LEU A C 1
ATOM 583 O O . LEU A 1 73 ? 2.779 -5.444 -6.537 1.00 97.62 73 LEU A O 1
ATOM 587 N N . GLU A 1 74 ? 4.792 -6.180 -5.855 1.00 97.94 74 GLU A N 1
ATOM 588 C CA . GLU A 1 74 ? 4.398 -7.535 -5.465 1.00 97.94 74 GLU A CA 1
ATOM 589 C C . GLU A 1 74 ? 4.677 -7.714 -3.973 1.00 97.94 74 GLU A C 1
ATOM 591 O O . GLU A 1 74 ? 5.774 -7.367 -3.529 1.00 97.94 74 GLU A O 1
ATOM 596 N N . SER A 1 75 ? 3.689 -8.228 -3.229 1.00 97.44 75 SER A N 1
ATOM 597 C CA . SER A 1 75 ? 3.730 -8.401 -1.769 1.00 97.44 75 SER A CA 1
ATOM 598 C C . SER A 1 75 ? 4.213 -7.138 -1.053 1.00 97.44 75 SER A C 1
ATOM 600 O O . SER A 1 75 ? 5.374 -7.044 -0.654 1.00 97.44 75 SER A O 1
ATOM 602 N N . LEU A 1 76 ? 3.337 -6.137 -0.932 1.00 97.75 76 LEU A N 1
ATOM 603 C CA . LEU A 1 76 ? 3.702 -4.835 -0.377 1.00 97.75 76 LEU A CA 1
ATOM 604 C C . LEU A 1 76 ? 3.138 -4.583 1.017 1.00 97.75 76 LEU A C 1
ATOM 606 O O . LEU A 1 76 ? 2.060 -5.060 1.379 1.00 97.75 76 LEU A O 1
ATOM 610 N N . SER A 1 77 ? 3.855 -3.739 1.752 1.00 98.19 77 SER A N 1
ATOM 611 C CA . SER A 1 77 ? 3.405 -3.114 2.986 1.00 98.19 77 SER A CA 1
ATOM 612 C C . SER A 1 77 ? 3.581 -1.599 2.918 1.00 98.19 77 SER A C 1
ATOM 614 O O . SER A 1 77 ? 4.573 -1.088 2.398 1.00 98.19 77 SER A O 1
ATOM 616 N N . LEU A 1 78 ? 2.599 -0.873 3.439 1.00 98.38 78 LEU A N 1
ATOM 617 C CA . LEU A 1 78 ? 2.604 0.577 3.562 1.00 98.38 78 LEU A CA 1
ATOM 618 C C . LEU A 1 78 ? 2.415 0.938 5.032 1.00 98.38 78 LEU A C 1
ATOM 620 O O . LEU A 1 78 ? 1.378 0.642 5.623 1.00 98.38 78 LEU A O 1
ATOM 624 N N . LYS A 1 79 ? 3.411 1.598 5.614 1.00 97.81 79 LYS A N 1
ATOM 625 C CA . LYS A 1 79 ? 3.335 2.186 6.948 1.00 97.81 79 LYS A CA 1
ATOM 626 C C . LYS A 1 79 ? 3.063 3.677 6.811 1.00 97.81 79 LYS A C 1
ATOM 628 O O . LYS A 1 79 ? 3.852 4.379 6.187 1.00 97.81 79 LYS A O 1
ATOM 633 N N . ILE A 1 80 ? 1.984 4.165 7.414 1.00 97.00 80 ILE A N 1
ATOM 634 C CA . ILE A 1 80 ? 1.684 5.599 7.506 1.00 97.00 80 ILE A CA 1
ATOM 635 C C . ILE A 1 80 ? 1.999 6.044 8.932 1.00 97.00 80 ILE A C 1
ATOM 637 O O . ILE A 1 80 ? 1.354 5.613 9.895 1.00 97.00 80 ILE A O 1
ATOM 641 N N . ASN A 1 81 ? 3.005 6.905 9.057 1.00 94.69 81 ASN A N 1
ATOM 642 C CA . ASN A 1 81 ? 3.526 7.393 10.327 1.00 94.69 81 ASN A CA 1
ATOM 643 C C . ASN A 1 81 ? 2.651 8.549 10.824 1.00 94.69 81 ASN A C 1
ATOM 645 O O . ASN A 1 81 ? 2.963 9.723 10.657 1.00 94.69 81 ASN A O 1
ATOM 649 N N . ARG A 1 82 ? 1.522 8.190 11.430 1.00 90.50 82 ARG A N 1
ATOM 650 C CA . ARG A 1 82 ? 0.640 9.098 12.169 1.00 90.50 82 ARG A CA 1
ATOM 651 C C . ARG A 1 82 ? 0.334 8.498 13.540 1.00 90.50 82 ARG A C 1
ATOM 653 O O . ARG A 1 82 ? 0.750 7.381 13.823 1.00 90.50 82 ARG A O 1
ATOM 660 N N . THR A 1 83 ? -0.419 9.203 14.379 1.00 90.81 83 THR A N 1
ATOM 661 C CA . THR A 1 83 ? -0.838 8.684 15.691 1.00 90.81 83 THR A CA 1
ATOM 662 C C . THR A 1 83 ? -2.354 8.473 15.712 1.00 90.81 83 THR A C 1
ATOM 664 O O . THR A 1 83 ? -3.088 9.462 15.690 1.00 90.81 83 THR A O 1
ATOM 667 N N . PRO A 1 84 ? -2.859 7.225 15.792 1.00 92.38 84 PRO A N 1
ATOM 668 C CA . PRO A 1 84 ? -2.119 5.954 15.791 1.00 92.38 84 PRO A CA 1
ATOM 669 C C . PRO A 1 84 ? -1.527 5.587 14.424 1.00 92.38 84 PRO A C 1
ATOM 671 O O . PRO A 1 84 ? -2.083 5.972 13.393 1.00 92.38 84 PRO A O 1
ATOM 674 N N . GLU A 1 85 ? -0.442 4.805 14.428 1.00 94.31 85 GLU A N 1
ATOM 675 C CA . GLU A 1 85 ? 0.179 4.307 13.195 1.00 94.31 85 GLU A CA 1
ATOM 676 C C . GLU A 1 85 ? -0.821 3.447 12.414 1.00 94.31 85 GLU A C 1
ATOM 678 O O . GLU A 1 85 ? -1.634 2.726 13.004 1.00 94.31 85 GLU A O 1
ATOM 683 N N . ILE A 1 86 ? -0.765 3.538 11.084 1.00 96.94 86 ILE A N 1
ATOM 684 C CA . ILE A 1 86 ? -1.528 2.660 10.194 1.00 96.94 86 ILE A CA 1
ATOM 685 C C . ILE A 1 86 ? -0.554 1.761 9.458 1.00 96.94 86 ILE A C 1
ATOM 687 O O . ILE A 1 86 ? 0.434 2.240 8.896 1.00 96.94 86 ILE A O 1
ATOM 691 N N . PHE A 1 87 ? -0.898 0.485 9.372 1.00 97.56 87 PHE A N 1
ATOM 692 C CA . PHE A 1 87 ? -0.203 -0.472 8.529 1.00 97.56 87 PHE A CA 1
ATOM 693 C C . PHE A 1 87 ? -1.178 -1.042 7.517 1.00 97.56 87 PHE A C 1
ATOM 695 O O . PHE A 1 87 ? -2.236 -1.532 7.897 1.00 97.56 87 PHE A O 1
ATOM 702 N N . LEU A 1 88 ? -0.825 -0.989 6.240 1.00 97.94 88 LEU A N 1
ATOM 703 C CA . LEU A 1 88 ? -1.546 -1.683 5.189 1.00 97.94 88 LEU A CA 1
ATOM 704 C C . LEU A 1 88 ? -0.658 -2.766 4.591 1.00 97.94 88 LEU A C 1
ATOM 706 O O . LEU A 1 88 ? 0.526 -2.532 4.354 1.00 97.94 88 LEU A O 1
ATOM 710 N N . THR A 1 89 ? -1.226 -3.928 4.303 1.00 98.31 89 THR A N 1
ATOM 711 C CA . THR A 1 89 ? -0.566 -5.002 3.556 1.00 98.31 89 THR A CA 1
ATOM 712 C C . THR A 1 89 ? -1.438 -5.416 2.382 1.00 98.31 89 THR A C 1
ATOM 714 O O . THR A 1 89 ? -2.658 -5.267 2.417 1.00 98.31 89 THR A O 1
ATOM 717 N N . SER A 1 90 ? -0.818 -5.875 1.296 1.00 98.19 90 SER A N 1
ATOM 718 C CA . SER A 1 90 ? -1.555 -6.417 0.150 1.00 98.19 90 SER A CA 1
ATOM 719 C C . SER A 1 90 ? -0.669 -7.284 -0.740 1.00 98.19 90 SER A C 1
ATOM 721 O O . SER A 1 90 ? 0.557 -7.147 -0.750 1.00 98.19 90 SER A O 1
ATOM 723 N N . GLY A 1 91 ? -1.289 -8.167 -1.525 1.00 97.44 91 GLY A N 1
ATOM 724 C CA . GLY A 1 91 ? -0.559 -9.057 -2.430 1.00 97.44 91 GLY A CA 1
ATOM 725 C C . GLY A 1 91 ? 0.033 -8.351 -3.654 1.00 97.44 91 GLY A C 1
ATOM 726 O O . GLY A 1 91 ? 1.000 -8.836 -4.240 1.00 97.44 91 GLY A O 1
ATOM 727 N N . SER A 1 92 ? -0.529 -7.215 -4.074 1.00 97.75 92 SER A N 1
ATOM 728 C CA . SER A 1 92 ? -0.013 -6.448 -5.213 1.00 97.75 92 SER A CA 1
ATOM 729 C C . SER A 1 92 ? -0.451 -4.994 -5.180 1.00 97.75 92 SER A C 1
ATOM 731 O O . SER A 1 92 ? -1.489 -4.671 -4.617 1.00 97.75 92 SER A O 1
ATOM 733 N N . GLY A 1 93 ? 0.298 -4.108 -5.824 1.00 97.44 93 GLY A N 1
ATOM 734 C CA . GLY A 1 93 ? -0.013 -2.686 -5.781 1.00 97.44 93 GLY A CA 1
ATOM 735 C C . GLY A 1 93 ? 0.600 -1.889 -6.914 1.00 97.44 93 GLY A C 1
ATOM 736 O O . GLY A 1 93 ? 1.432 -2.384 -7.674 1.00 97.44 93 GLY A O 1
ATOM 737 N N . ILE A 1 94 ? 0.155 -0.645 -7.025 1.00 97.12 94 ILE A N 1
ATOM 738 C CA . ILE A 1 94 ? 0.650 0.329 -7.992 1.00 97.12 94 ILE A CA 1
ATOM 739 C C . ILE A 1 94 ? 0.992 1.600 -7.231 1.00 97.12 94 ILE A C 1
ATOM 741 O O . ILE A 1 94 ? 0.143 2.144 -6.527 1.00 97.12 94 ILE A O 1
ATOM 745 N N . TYR A 1 95 ? 2.223 2.075 -7.390 1.00 96.69 95 TYR A N 1
ATOM 746 C CA . TYR A 1 95 ? 2.645 3.385 -6.908 1.00 96.69 95 TYR A CA 1
ATOM 747 C C . TYR A 1 95 ? 2.774 4.361 -8.079 1.00 96.69 95 TYR A C 1
ATOM 749 O O . TYR A 1 95 ? 3.588 4.150 -8.978 1.00 96.69 95 TYR A O 1
ATOM 757 N N . GLU A 1 96 ? 1.977 5.429 -8.068 1.00 95.06 96 GLU A N 1
ATOM 758 C CA . GLU A 1 96 ? 2.033 6.514 -9.050 1.00 95.06 96 GLU A CA 1
ATOM 759 C C . GLU A 1 96 ? 3.047 7.575 -8.594 1.00 95.06 96 GLU A C 1
ATOM 761 O O . GLU A 1 96 ? 2.736 8.417 -7.749 1.00 95.06 96 GLU A O 1
ATOM 766 N N . ILE A 1 97 ? 4.247 7.573 -9.181 1.00 90.50 97 ILE A N 1
ATOM 767 C CA . ILE A 1 97 ? 5.384 8.414 -8.759 1.00 90.50 97 ILE A CA 1
ATOM 768 C C . ILE A 1 97 ? 5.027 9.908 -8.752 1.00 90.50 97 ILE A C 1
ATOM 770 O O . ILE A 1 97 ? 5.405 10.625 -7.832 1.00 90.50 97 ILE A O 1
ATOM 774 N N . ASP A 1 98 ? 4.293 10.378 -9.763 1.00 88.25 98 ASP A N 1
ATOM 775 C CA . ASP A 1 98 ? 3.924 11.795 -9.898 1.00 88.25 98 ASP A CA 1
ATOM 776 C C . ASP A 1 98 ? 2.962 12.281 -8.811 1.00 88.25 98 ASP A C 1
ATOM 778 O O . ASP A 1 98 ? 3.024 13.436 -8.395 1.00 88.25 98 ASP A O 1
ATOM 782 N N . LYS A 1 99 ? 2.008 11.427 -8.429 1.00 89.88 99 LYS A N 1
ATOM 783 C CA . LYS A 1 99 ? 0.906 11.801 -7.534 1.00 89.88 99 LYS A CA 1
ATOM 784 C C . LYS A 1 99 ? 1.184 11.412 -6.087 1.00 89.88 99 LYS A C 1
ATOM 786 O O . LYS A 1 99 ? 0.530 11.931 -5.192 1.00 89.88 99 LYS A O 1
ATOM 791 N N . GLY A 1 100 ? 2.108 10.478 -5.865 1.00 90.88 100 GLY A N 1
ATOM 792 C CA . GLY A 1 100 ? 2.324 9.855 -4.563 1.00 90.88 100 GLY A CA 1
ATOM 793 C C . GLY A 1 100 ? 1.202 8.892 -4.160 1.00 90.88 100 GLY A C 1
ATOM 794 O O . GLY A 1 100 ? 1.149 8.468 -3.010 1.00 90.88 100 GLY A O 1
ATOM 795 N N . ASN A 1 101 ? 0.288 8.559 -5.076 1.00 96.00 101 ASN A N 1
ATOM 796 C CA . ASN A 1 101 ? -0.832 7.670 -4.787 1.00 96.00 101 ASN A CA 1
ATOM 797 C C . ASN A 1 101 ? -0.374 6.214 -4.784 1.00 96.00 101 ASN A C 1
ATOM 799 O O . ASN A 1 101 ? 0.416 5.796 -5.634 1.00 96.00 101 ASN A O 1
ATOM 803 N N . ILE A 1 102 ? -0.921 5.436 -3.855 1.00 97.94 102 ILE A N 1
ATOM 804 C CA . ILE A 1 102 ? -0.659 4.004 -3.739 1.00 97.94 102 ILE A CA 1
ATOM 805 C C . ILE A 1 102 ? -1.990 3.266 -3.829 1.00 97.94 102 ILE A C 1
ATOM 807 O O . ILE A 1 102 ? -2.865 3.437 -2.985 1.00 97.94 102 ILE A O 1
ATOM 811 N N . THR A 1 103 ? -2.143 2.436 -4.855 1.00 98.06 103 THR A N 1
ATOM 812 C CA . THR A 1 103 ? -3.262 1.495 -4.963 1.00 98.06 103 THR A CA 1
ATOM 813 C C . THR A 1 103 ? -2.801 0.134 -4.463 1.00 98.06 103 THR A C 1
ATOM 815 O O . THR A 1 103 ? -1.831 -0.414 -4.982 1.00 98.06 103 THR A O 1
ATOM 818 N N . LEU A 1 104 ? -3.499 -0.408 -3.472 1.00 98.38 104 LEU A N 1
ATOM 819 C CA . LEU A 1 104 ? -3.295 -1.733 -2.902 1.00 98.38 104 LEU A CA 1
ATOM 820 C C . LEU A 1 104 ? -4.388 -2.664 -3.427 1.00 98.38 104 LEU A C 1
ATOM 822 O O . LEU A 1 104 ? -5.556 -2.286 -3.462 1.00 98.38 104 LEU A O 1
ATOM 826 N N . ASN A 1 105 ? -4.013 -3.870 -3.837 1.00 97.00 105 ASN A N 1
ATOM 827 C CA . ASN A 1 105 ? -4.904 -4.848 -4.452 1.00 97.00 105 ASN A CA 1
ATOM 828 C C . ASN A 1 105 ? -4.604 -6.259 -3.940 1.00 97.00 105 ASN A C 1
ATOM 830 O O . ASN A 1 105 ? -3.450 -6.596 -3.663 1.00 97.00 105 ASN A O 1
ATOM 834 N N . LYS A 1 106 ? -5.623 -7.121 -3.994 1.00 94.50 106 LYS A N 1
ATOM 835 C CA . LYS A 1 106 ? -5.592 -8.534 -3.588 1.00 94.50 106 LYS A CA 1
ATOM 836 C C . LYS A 1 106 ? -5.375 -8.680 -2.086 1.00 94.50 106 LYS A C 1
ATOM 838 O O . LYS A 1 106 ? -4.233 -8.673 -1.624 1.00 94.50 106 LYS A O 1
ATOM 843 N N . ASN A 1 107 ? -6.477 -8.908 -1.372 1.00 93.00 107 ASN A N 1
ATOM 844 C CA . ASN A 1 107 ? -6.503 -9.150 0.070 1.00 93.00 107 ASN A CA 1
ATOM 845 C C . ASN A 1 107 ? -5.802 -8.021 0.831 1.00 93.00 107 ASN A C 1
ATOM 847 O O . ASN A 1 107 ? -4.752 -8.227 1.437 1.00 93.00 107 ASN A O 1
ATOM 851 N N . VAL A 1 108 ? -6.348 -6.810 0.725 1.00 97.62 108 VAL A N 1
ATOM 852 C CA . VAL A 1 108 ? -5.820 -5.662 1.453 1.00 97.62 108 VAL A CA 1
ATOM 853 C C . VAL A 1 108 ? -6.245 -5.765 2.906 1.00 97.62 108 VAL A C 1
ATOM 855 O O . VAL A 1 108 ? -7.433 -5.887 3.203 1.00 97.62 108 VAL A O 1
ATOM 858 N N . GLU A 1 109 ? -5.274 -5.677 3.803 1.00 97.75 109 GLU A N 1
ATOM 859 C CA . GLU A 1 109 ? -5.497 -5.617 5.240 1.00 97.75 109 GLU A CA 1
ATOM 860 C C . GLU A 1 109 ? -4.971 -4.287 5.765 1.00 97.75 109 GLU A C 1
ATOM 862 O O . GLU A 1 109 ? -3.813 -3.938 5.545 1.00 97.75 109 GLU A O 1
ATOM 867 N N . LEU A 1 110 ? -5.828 -3.536 6.446 1.00 97.12 110 LEU A N 1
ATOM 868 C CA . LEU A 1 110 ? -5.497 -2.283 7.105 1.00 97.12 110 LEU A CA 1
ATOM 869 C C . LEU A 1 110 ? -5.604 -2.487 8.610 1.00 97.12 110 LEU A C 1
ATOM 871 O O . LEU A 1 110 ? -6.668 -2.817 9.124 1.00 97.12 110 LEU A O 1
ATOM 875 N N . ASN A 1 111 ? -4.510 -2.230 9.313 1.00 96.56 111 ASN A N 1
ATOM 876 C CA . ASN A 1 111 ? -4.391 -2.366 10.754 1.00 96.56 111 ASN A CA 1
ATOM 877 C C . ASN A 1 111 ? -4.178 -1.001 11.406 1.00 96.56 111 ASN A C 1
ATOM 879 O O . ASN A 1 111 ? -3.272 -0.249 11.031 1.00 96.56 111 ASN A O 1
ATOM 883 N N . ILE A 1 112 ? -5.008 -0.696 12.403 1.00 94.31 112 ILE A N 1
ATOM 884 C CA . ILE A 1 112 ? -4.877 0.469 13.280 1.00 94.31 112 ILE A CA 1
ATOM 885 C C . ILE A 1 112 ? -5.108 -0.013 14.713 1.00 94.31 112 ILE A C 1
ATOM 887 O O . ILE A 1 112 ? -6.231 -0.355 15.072 1.00 94.31 112 ILE A O 1
ATOM 891 N N . LYS A 1 113 ? -4.066 0.010 15.554 1.00 91.19 113 LYS A N 1
ATOM 892 C CA . LYS A 1 113 ? -4.114 -0.540 16.925 1.00 91.19 113 LYS A CA 1
ATOM 893 C C . LYS A 1 113 ? -4.608 -2.004 16.933 1.00 91.19 113 LYS A C 1
ATOM 895 O O . LYS A 1 113 ? -4.006 -2.836 16.269 1.00 91.19 113 LYS A O 1
ATOM 900 N N . GLU A 1 114 ? -5.680 -2.300 17.667 1.00 89.50 114 GLU A N 1
ATOM 901 C CA . GLU A 1 114 ? -6.302 -3.624 17.854 1.00 89.50 114 GLU A CA 1
ATOM 902 C C . GLU A 1 114 ? -7.441 -3.859 16.850 1.00 89.50 114 GLU A C 1
ATOM 904 O O . GLU A 1 114 ? -8.445 -4.510 17.127 1.00 89.50 114 GLU A O 1
ATOM 909 N N . THR A 1 115 ? -7.369 -3.211 15.692 1.00 92.50 115 THR A N 1
ATOM 910 C CA . THR A 1 115 ? -8.480 -3.178 14.755 1.00 92.50 115 THR A CA 1
ATOM 911 C C . THR A 1 115 ? -7.993 -3.383 13.333 1.00 92.50 115 THR A C 1
ATOM 913 O O . THR A 1 115 ? -7.067 -2.708 12.876 1.00 92.50 115 THR A O 1
ATOM 916 N N . THR A 1 116 ? -8.675 -4.282 12.628 1.00 95.44 116 THR A N 1
ATOM 917 C CA . THR A 1 116 ? -8.340 -4.716 11.277 1.00 95.44 116 THR A CA 1
ATOM 918 C C . THR A 1 116 ? -9.524 -4.502 10.339 1.00 95.44 116 THR A C 1
ATOM 920 O O . THR A 1 116 ? -10.659 -4.880 10.635 1.00 95.44 116 THR A O 1
ATOM 923 N N . PHE A 1 117 ? -9.252 -3.920 9.178 1.00 95.19 117 PHE A N 1
ATOM 924 C CA . PHE A 1 117 ? -10.197 -3.771 8.080 1.00 95.19 117 PHE A CA 1
ATOM 925 C C . PHE A 1 117 ? -9.669 -4.558 6.887 1.00 95.19 117 PHE A C 1
ATOM 927 O O . PHE A 1 117 ? -8.506 -4.395 6.518 1.00 95.19 117 PHE A O 1
ATOM 934 N N . THR A 1 118 ? -10.510 -5.375 6.261 1.00 96.56 118 THR A N 1
ATOM 935 C CA . THR A 1 118 ? -10.141 -6.105 5.048 1.00 96.56 118 THR A CA 1
ATOM 936 C C . THR A 1 118 ? -11.036 -5.732 3.877 1.00 96.56 118 THR A C 1
ATOM 938 O O . THR A 1 118 ? -12.241 -5.524 4.033 1.00 96.56 118 THR A O 1
ATOM 941 N N . ALA A 1 119 ? -10.419 -5.613 2.704 1.00 96.94 119 ALA A N 1
ATOM 942 C CA . ALA A 1 119 ? -11.073 -5.319 1.433 1.00 96.94 119 ALA A CA 1
ATOM 943 C C . ALA A 1 119 ? -10.260 -5.919 0.275 1.00 96.94 119 ALA A C 1
ATOM 945 O O . ALA A 1 119 ? -9.091 -6.277 0.439 1.00 96.94 119 ALA A O 1
ATOM 946 N N . ASP A 1 120 ? -10.851 -6.007 -0.915 1.00 96.69 120 ASP A N 1
ATOM 947 C CA . ASP A 1 120 ? -10.135 -6.498 -2.099 1.00 96.69 120 ASP A CA 1
ATOM 948 C C . ASP A 1 120 ? -9.120 -5.471 -2.619 1.00 96.69 120 ASP A C 1
ATOM 950 O O . ASP A 1 120 ? -8.029 -5.835 -3.079 1.00 96.69 120 ASP A O 1
ATOM 954 N N . THR A 1 121 ? -9.464 -4.188 -2.510 1.00 97.75 121 THR A N 1
ATOM 955 C CA . THR A 1 121 ? -8.664 -3.043 -2.929 1.00 97.75 121 THR A CA 1
ATOM 956 C C . THR A 1 121 ? -8.783 -1.885 -1.938 1.00 97.75 121 THR A C 1
ATOM 958 O O . THR A 1 121 ? -9.807 -1.684 -1.284 1.00 97.75 121 THR A O 1
ATOM 961 N N . MET A 1 122 ? -7.723 -1.086 -1.828 1.00 98.25 122 MET A N 1
ATOM 962 C CA . MET A 1 122 ? -7.744 0.217 -1.156 1.00 98.25 122 MET A CA 1
ATOM 963 C C . MET A 1 122 ? -6.823 1.185 -1.894 1.00 98.25 122 MET A C 1
ATOM 965 O O . MET A 1 122 ? -5.831 0.787 -2.503 1.00 98.25 122 MET A O 1
ATOM 969 N N . LYS A 1 123 ? -7.124 2.478 -1.825 1.00 97.88 123 LYS A N 1
ATOM 970 C CA . LYS A 1 123 ? -6.313 3.550 -2.402 1.00 97.88 123 LYS A CA 1
ATOM 971 C C . LYS A 1 123 ? -5.881 4.485 -1.292 1.00 97.88 123 LYS A C 1
ATOM 973 O O . LYS A 1 123 ? -6.722 4.999 -0.563 1.00 97.88 123 LYS A O 1
ATOM 978 N N . TYR A 1 124 ? -4.583 4.728 -1.189 1.00 97.69 124 TYR A N 1
ATOM 979 C CA . TYR A 1 124 ? -4.023 5.777 -0.355 1.00 97.69 124 TYR A CA 1
ATOM 980 C C . TYR A 1 124 ? -3.614 6.961 -1.229 1.00 97.69 124 TYR A C 1
ATOM 982 O O . TYR A 1 124 ? -2.786 6.829 -2.133 1.00 97.69 124 TYR A O 1
ATOM 990 N N . ASN A 1 125 ? -4.196 8.122 -0.949 1.00 96.56 125 ASN A N 1
ATOM 991 C CA . ASN A 1 125 ? -3.771 9.393 -1.513 1.00 96.56 125 ASN A CA 1
ATOM 992 C C . ASN A 1 125 ? -2.812 10.057 -0.522 1.00 96.56 125 ASN A C 1
ATOM 994 O O . ASN A 1 125 ? -3.236 10.513 0.539 1.00 96.56 125 ASN A O 1
ATOM 998 N N . SER A 1 126 ? -1.524 10.110 -0.868 1.00 91.81 126 SER A N 1
ATOM 999 C CA . SER A 1 126 ? -0.497 10.671 0.017 1.00 91.81 126 SER A CA 1
ATOM 1000 C C . SER A 1 126 ? -0.651 12.169 0.250 1.00 91.81 126 SER A C 1
ATOM 1002 O O . SER A 1 126 ? -0.216 12.649 1.289 1.00 91.81 126 SER A O 1
ATOM 1004 N N . LYS A 1 127 ? -1.208 12.912 -0.709 1.00 91.12 127 LYS A N 1
ATOM 1005 C CA . LYS A 1 127 ? -1.338 14.367 -0.606 1.00 91.12 127 LYS A CA 1
ATOM 1006 C C . LYS A 1 127 ? -2.453 14.758 0.358 1.00 91.12 127 LYS A C 1
ATOM 1008 O O . LYS A 1 127 ? -2.287 15.679 1.148 1.00 91.12 127 LYS A O 1
ATOM 1013 N N . ASP A 1 128 ? -3.579 14.062 0.260 1.00 93.31 128 ASP A N 1
ATOM 1014 C CA . ASP A 1 128 ? -4.760 14.339 1.078 1.00 93.31 128 ASP A CA 1
ATOM 1015 C C . ASP A 1 128 ? -4.765 13.507 2.377 1.00 93.31 128 ASP A C 1
ATOM 1017 O O . ASP A 1 128 ? -5.588 13.738 3.257 1.00 93.31 128 ASP A O 1
ATOM 1021 N N . GLU A 1 129 ? -3.848 12.540 2.501 1.00 92.06 129 GLU A N 1
ATOM 1022 C CA . GLU A 1 129 ? -3.739 11.572 3.603 1.00 92.06 129 GLU A CA 1
ATOM 1023 C C . GLU A 1 129 ? -5.018 10.729 3.818 1.00 92.0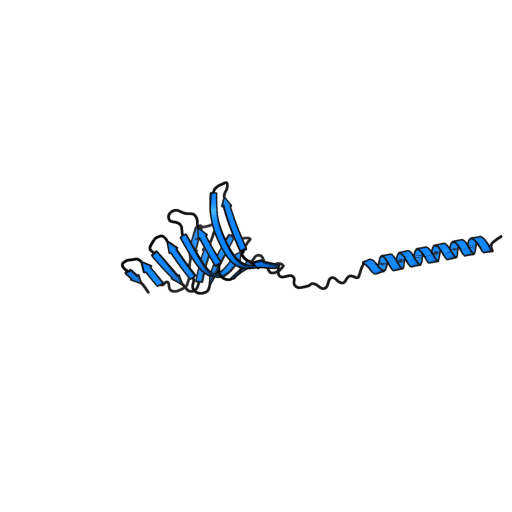6 129 GLU A C 1
ATOM 1025 O O . GLU A 1 129 ? -5.342 10.312 4.934 1.00 92.06 129 GLU A O 1
ATOM 1030 N N . ILE A 1 130 ? -5.742 10.435 2.731 1.00 95.06 130 ILE A N 1
ATOM 1031 C CA . ILE A 1 130 ? -7.018 9.701 2.749 1.00 95.06 130 ILE A CA 1
ATOM 1032 C C . ILE A 1 130 ? -6.826 8.276 2.228 1.00 95.06 130 ILE A C 1
ATOM 1034 O O . ILE A 1 130 ? -6.170 8.055 1.208 1.00 95.06 130 ILE A O 1
ATOM 1038 N N . ILE A 1 131 ? -7.457 7.318 2.913 1.00 96.69 131 ILE A N 1
ATOM 1039 C CA . ILE A 1 131 ? -7.623 5.941 2.442 1.00 96.69 131 ILE A CA 1
ATOM 1040 C C . ILE A 1 131 ? -9.071 5.760 1.993 1.00 96.69 131 ILE A C 1
ATOM 1042 O O . ILE A 1 131 ? -9.993 6.046 2.757 1.00 96.69 131 ILE A O 1
ATOM 1046 N N . THR A 1 132 ? -9.272 5.287 0.767 1.00 97.19 132 THR A N 1
ATOM 1047 C CA . THR A 1 132 ? -10.597 4.989 0.214 1.00 97.19 132 THR A CA 1
ATOM 1048 C C . THR A 1 132 ? -10.661 3.578 -0.346 1.00 97.19 132 THR A C 1
ATOM 1050 O O . THR A 1 132 ? -9.654 2.995 -0.748 1.00 97.19 132 THR A O 1
ATOM 1053 N N . THR A 1 133 ? -11.865 3.026 -0.388 1.00 96.69 133 THR A N 1
ATOM 1054 C CA . THR A 1 133 ? -12.181 1.801 -1.116 1.00 96.69 133 THR A CA 1
ATOM 1055 C C . THR A 1 133 ? -13.619 1.885 -1.604 1.00 96.69 133 THR A C 1
ATOM 1057 O O . THR A 1 133 ? -14.458 2.507 -0.950 1.00 96.69 133 THR A O 1
ATOM 1060 N N . ASP A 1 134 ? -13.869 1.294 -2.767 1.00 95.31 134 ASP A N 1
ATOM 1061 C CA . ASP A 1 134 ? -15.210 1.122 -3.328 1.00 95.31 134 ASP A CA 1
ATOM 1062 C C . ASP A 1 134 ? -15.756 -0.291 -3.029 1.00 95.31 134 ASP A C 1
ATOM 1064 O O . ASP A 1 134 ? -16.889 -0.618 -3.387 1.00 95.31 134 ASP A O 1
ATOM 1068 N N . ASP A 1 135 ? -14.951 -1.134 -2.372 1.00 94.06 135 ASP A N 1
ATOM 1069 C CA . ASP A 1 135 ? -15.292 -2.516 -2.061 1.00 94.06 135 ASP A CA 1
ATOM 1070 C C . ASP A 1 135 ? -16.112 -2.627 -0.775 1.00 94.06 135 ASP A C 1
ATOM 1072 O O . ASP A 1 135 ? -16.176 -1.720 0.061 1.00 94.06 135 ASP A O 1
ATOM 1076 N N . LYS A 1 136 ? -16.712 -3.804 -0.583 1.00 93.12 136 LYS A N 1
ATOM 1077 C CA . LYS A 1 136 ? -17.233 -4.177 0.731 1.00 93.12 136 LYS A CA 1
ATOM 1078 C C . LYS A 1 136 ? -16.072 -4.307 1.708 1.00 93.12 136 LYS A C 1
ATOM 1080 O O . LYS A 1 136 ? -15.045 -4.901 1.384 1.00 93.12 136 LYS A O 1
ATOM 1085 N N . ILE A 1 137 ? -16.270 -3.781 2.908 1.00 93.12 137 ILE A N 1
ATOM 1086 C CA . ILE A 1 137 ? -15.268 -3.802 3.966 1.00 93.12 137 ILE A CA 1
ATOM 1087 C C . ILE A 1 137 ? -15.733 -4.777 5.030 1.00 93.12 137 ILE A C 1
ATOM 1089 O O . ILE A 1 137 ? -16.839 -4.641 5.546 1.00 93.12 137 ILE A O 1
ATOM 1093 N N . LYS A 1 138 ? -14.858 -5.706 5.404 1.00 92.81 138 LYS A N 1
ATOM 1094 C CA . LYS A 1 138 ? -15.026 -6.482 6.625 1.00 92.81 138 LYS A CA 1
ATOM 1095 C C . LYS A 1 138 ? -14.226 -5.831 7.739 1.00 92.81 138 LYS A C 1
ATOM 1097 O O . LYS A 1 138 ? -13.054 -5.497 7.567 1.00 92.81 138 LYS A O 1
ATOM 1102 N N . PHE A 1 139 ? -14.869 -5.649 8.880 1.00 92.19 139 PHE A N 1
ATOM 1103 C CA . PHE A 1 139 ? -14.297 -4.969 10.027 1.00 92.19 139 PHE A CA 1
ATOM 1104 C C . PHE A 1 139 ? -14.204 -5.910 11.216 1.00 92.19 139 PHE A C 1
ATOM 1106 O O . PHE A 1 139 ? -15.204 -6.512 11.601 1.00 92.19 139 PHE A O 1
ATOM 1113 N N . ASN A 1 140 ? -13.014 -6.026 11.795 1.00 89.56 140 ASN A N 1
ATOM 1114 C CA . ASN A 1 140 ? -12.743 -6.882 12.938 1.00 89.56 140 ASN A CA 1
ATOM 1115 C C . ASN A 1 140 ? -12.046 -6.074 14.038 1.00 89.56 140 ASN A C 1
ATOM 1117 O O . ASN A 1 140 ? -10.951 -5.550 13.830 1.00 89.56 140 ASN A O 1
ATOM 1121 N N . GLY A 1 141 ? -12.676 -5.985 15.204 1.00 85.94 141 GLY A N 1
ATOM 1122 C CA . GLY A 1 141 ? -12.075 -5.467 16.430 1.00 85.94 141 GLY A CA 1
ATOM 1123 C C . GLY A 1 141 ? -12.319 -6.431 17.588 1.00 85.94 141 GLY A C 1
ATOM 1124 O O . GLY A 1 141 ? -13.098 -7.373 17.459 1.00 85.94 141 GLY A O 1
ATOM 1125 N N . ASP A 1 142 ? -11.700 -6.180 18.740 1.00 82.94 142 ASP A N 1
ATOM 1126 C CA . ASP A 1 142 ? -11.681 -7.120 19.876 1.00 82.94 142 ASP A CA 1
ATOM 1127 C C . ASP A 1 142 ? -13.047 -7.665 20.310 1.00 82.94 142 ASP A C 1
ATOM 1129 O O . ASP A 1 142 ? -13.155 -8.802 20.764 1.00 82.94 142 ASP A O 1
ATOM 1133 N N . ASN A 1 143 ? -14.098 -6.855 20.182 1.00 84.06 143 ASN A N 1
ATOM 1134 C CA . ASN A 1 143 ? -15.434 -7.193 20.671 1.00 84.06 143 ASN A CA 1
ATOM 1135 C C . ASN A 1 143 ? -16.491 -7.270 19.569 1.00 84.06 143 ASN A C 1
ATOM 1137 O O . ASN A 1 143 ? -17.678 -7.383 19.881 1.00 84.06 143 ASN A O 1
ATOM 1141 N N . PHE A 1 144 ? -16.110 -7.142 18.295 1.00 78.94 144 PHE A N 1
ATOM 1142 C CA . PHE A 1 144 ? -17.099 -7.022 17.233 1.00 78.94 144 PHE A CA 1
ATOM 1143 C C . PHE A 1 144 ? -16.557 -7.339 15.835 1.00 78.94 144 PHE A C 1
ATOM 1145 O O . PHE A 1 144 ? -15.408 -7.060 15.501 1.00 78.94 144 PHE A O 1
ATOM 1152 N N . LEU A 1 145 ? -17.450 -7.891 15.013 1.00 81.06 145 LEU A N 1
A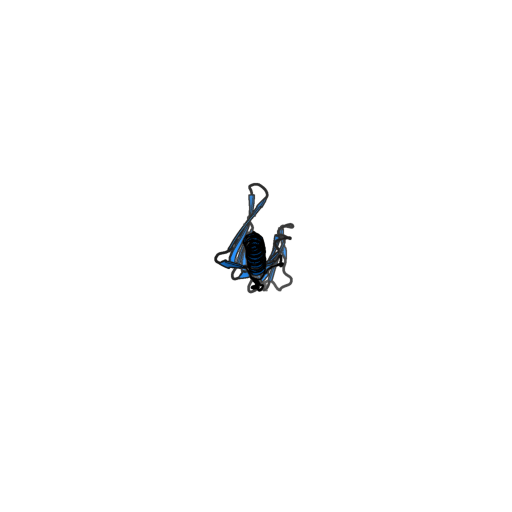TOM 1153 C CA . LEU A 1 145 ? -17.228 -8.237 13.615 1.00 81.06 145 LEU A CA 1
ATOM 1154 C C . LEU A 1 145 ? -18.385 -7.663 12.788 1.00 81.06 145 LEU A C 1
ATOM 1156 O O . LEU A 1 145 ? -19.544 -7.933 13.107 1.00 81.06 145 LEU A O 1
ATOM 1160 N N . ILE A 1 146 ? -18.083 -6.878 11.754 1.00 85.44 146 ILE A N 1
ATOM 1161 C CA . ILE A 1 146 ? -19.074 -6.306 10.824 1.00 85.44 146 ILE A CA 1
ATOM 1162 C C . ILE A 1 146 ? -18.715 -6.743 9.398 1.00 85.44 146 ILE A C 1
ATOM 1164 O O . ILE A 1 146 ? -17.549 -6.643 9.009 1.00 85.44 146 ILE A O 1
ATOM 1168 N N . GLU A 1 147 ? -19.705 -7.232 8.643 1.00 69.94 147 GLU A N 1
ATOM 1169 C CA . GLU A 1 147 ? -19.611 -7.663 7.233 1.00 69.94 147 GLU A CA 1
ATOM 1170 C C . GLU A 1 147 ? -20.621 -6.929 6.340 1.00 69.94 147 GLU A C 1
ATOM 1172 O O . GLU A 1 147 ? -21.734 -6.625 6.834 1.00 69.94 147 GLU A O 1
#

Sequence (147 aa):
MIKNKSFQILSAILVFGILILLGYNERNVKILPSYRTSSMKNFHLTHKEGSEVKWELSADKAVLPIGNKEVFLESLSLKINRTPEIFLTSGSGIYEIDKGNITLNKNVELNIKETTFTADTMKYNSKDEIITTDDKIKFNGDNFLIE

Secondary structure (DSSP, 8-state):
--HHHHHHHHHHHHHHHHHHHHHHHTT----------EEEEEEEEEEEETTEEEEEEEEEEEEE-TT-SEEEEEEEEEEE-SSS-EEEEEEEEEEETTTTEEEEEEEEEEEETTEEEEEEEEEEETTTTEEE-SS--EEEETTEEE-

Foldseek 3Di:
DVVVVVVVVVVVVVVVVVVVVVVVVVPPPPPPPPQDWDKDAFDKDFDDDVPDTQKIKTARMWTHGPPAQKIKGAFMWMWGPDVQIKIKTAGIWIQRNVQRKIKGAQFIWIDGPQKIKTFRIWIARSVVRDIDDPTDIWIDGPPDTDD

pLDDT: mean 86.58, std 15.07, range [41.44, 98.38]